Protein AF-A0A3D4P6Y6-F1 (afdb_monomer)

Structure (mmCIF, N/CA/C/O backbone):
data_AF-A0A3D4P6Y6-F1
#
_entry.id   AF-A0A3D4P6Y6-F1
#
loop_
_atom_site.group_PDB
_atom_site.id
_atom_site.type_symbol
_atom_site.label_atom_id
_atom_site.label_alt_id
_atom_site.label_comp_id
_atom_site.label_asym_id
_atom_site.label_entity_id
_atom_site.label_seq_id
_atom_site.pdbx_PDB_ins_code
_atom_site.Cartn_x
_atom_site.Cartn_y
_atom_site.Cartn_z
_atom_site.occupancy
_atom_site.B_iso_or_equiv
_atom_site.auth_seq_id
_atom_site.auth_comp_id
_atom_site.auth_asym_id
_atom_site.auth_atom_id
_atom_site.pdbx_PDB_model_num
ATOM 1 N N . MET A 1 1 ? 6.489 -28.203 -25.661 1.00 49.84 1 MET A N 1
ATOM 2 C CA . MET A 1 1 ? 6.697 -27.910 -24.230 1.00 49.84 1 MET A CA 1
ATOM 3 C C . MET A 1 1 ? 7.240 -26.498 -24.174 1.00 49.84 1 MET A C 1
ATOM 5 O O . MET A 1 1 ? 8.301 -26.271 -24.733 1.00 49.84 1 MET A O 1
ATOM 9 N N . THR A 1 2 ? 6.477 -25.535 -23.670 1.00 58.31 2 THR A N 1
ATOM 10 C CA . THR A 1 2 ? 6.957 -24.155 -23.527 1.00 58.31 2 THR A CA 1
ATOM 11 C C . THR A 1 2 ? 7.831 -24.115 -22.282 1.00 58.31 2 THR A C 1
ATOM 13 O O . THR A 1 2 ? 7.339 -24.398 -21.193 1.00 58.31 2 THR A O 1
ATOM 16 N N . GLU A 1 3 ? 9.123 -23.838 -22.440 1.00 70.81 3 GLU A N 1
ATOM 17 C CA . GLU A 1 3 ? 10.001 -23.569 -21.302 1.00 70.81 3 GLU A CA 1
ATOM 18 C C . GLU A 1 3 ? 9.442 -22.363 -20.542 1.00 70.81 3 GLU A C 1
ATOM 20 O O . GLU A 1 3 ? 9.297 -21.270 -21.093 1.00 70.81 3 GLU A O 1
ATOM 25 N N . GLN A 1 4 ? 9.054 -22.577 -19.287 1.00 75.62 4 GLN A N 1
ATOM 26 C CA . GLN A 1 4 ? 8.635 -21.490 -18.421 1.00 75.62 4 GLN A CA 1
ATOM 27 C C . GLN A 1 4 ? 9.884 -20.699 -18.036 1.00 75.62 4 GLN A C 1
ATOM 29 O O . GLN A 1 4 ? 10.727 -21.186 -17.287 1.00 75.62 4 GLN A O 1
ATOM 34 N N . ILE A 1 5 ? 10.008 -19.482 -18.561 1.00 79.19 5 ILE A N 1
ATOM 35 C CA . ILE A 1 5 ? 11.086 -18.571 -18.176 1.00 79.19 5 ILE A CA 1
ATOM 36 C C . ILE A 1 5 ? 10.864 -18.184 -16.714 1.00 79.19 5 ILE A C 1
ATOM 38 O O . ILE A 1 5 ? 9.847 -17.579 -16.366 1.00 79.19 5 ILE A O 1
ATOM 42 N N . LEU A 1 6 ? 11.803 -18.576 -15.858 1.00 85.75 6 LEU A N 1
ATOM 43 C CA . LEU A 1 6 ? 11.763 -18.265 -14.435 1.00 85.75 6 LEU A CA 1
ATOM 44 C C . LEU A 1 6 ? 12.161 -16.796 -14.188 1.00 85.75 6 LEU A C 1
ATOM 46 O O . LEU A 1 6 ? 12.978 -16.262 -14.947 1.00 85.75 6 LEU A O 1
ATOM 50 N N . PRO A 1 7 ? 11.620 -16.129 -13.148 1.00 82.81 7 PRO A N 1
ATOM 51 C CA . PRO A 1 7 ? 11.932 -14.730 -12.848 1.00 82.81 7 PRO A CA 1
ATOM 52 C C . PRO A 1 7 ? 13.430 -14.428 -12.707 1.00 82.81 7 PRO A C 1
ATOM 54 O O . PRO A 1 7 ? 13.875 -13.360 -13.118 1.00 82.81 7 PRO A O 1
ATOM 57 N N . GLU A 1 8 ? 14.214 -15.365 -12.174 1.00 89.19 8 GLU A N 1
ATOM 58 C CA . GLU A 1 8 ? 15.669 -15.260 -12.005 1.00 89.19 8 GLU A CA 1
ATOM 59 C C . GLU A 1 8 ? 16.455 -15.199 -13.324 1.00 89.19 8 GLU A C 1
ATOM 61 O O . GLU A 1 8 ? 17.607 -14.771 -13.324 1.00 89.19 8 GLU A O 1
ATOM 66 N N . ASN A 1 9 ? 15.832 -15.583 -14.443 1.00 92.94 9 ASN A N 1
ATOM 67 C CA . ASN A 1 9 ? 16.439 -15.585 -15.775 1.00 92.94 9 ASN A CA 1
ATOM 68 C C . ASN A 1 9 ? 15.971 -14.408 -16.647 1.00 92.94 9 ASN A C 1
ATOM 70 O O . ASN A 1 9 ? 16.314 -14.335 -17.829 1.00 92.94 9 ASN A O 1
ATOM 74 N N . LEU A 1 10 ? 15.162 -13.497 -16.099 1.00 92.94 10 LEU A N 1
ATOM 75 C CA . LEU A 1 10 ? 14.696 -12.315 -16.818 1.00 92.94 10 LEU A CA 1
ATOM 76 C C . LEU A 1 10 ? 15.795 -11.249 -16.909 1.00 92.94 10 LEU A C 1
ATOM 78 O O . LEU A 1 10 ? 16.610 -11.076 -16.001 1.00 92.94 10 LEU A O 1
ATOM 82 N N . SER A 1 11 ? 1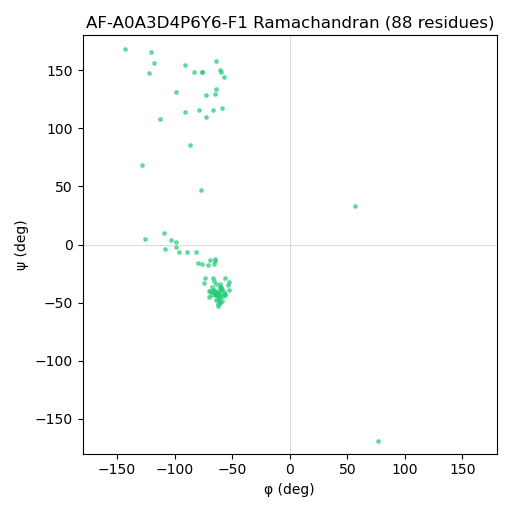5.780 -10.477 -17.998 1.00 95.38 11 SER A N 1
ATOM 83 C CA . SER A 1 11 ? 16.570 -9.248 -18.068 1.00 95.38 11 SER A CA 1
ATOM 84 C C . SER A 1 11 ? 16.081 -8.244 -17.022 1.00 95.38 11 SER A C 1
ATOM 86 O O . SER A 1 11 ? 14.931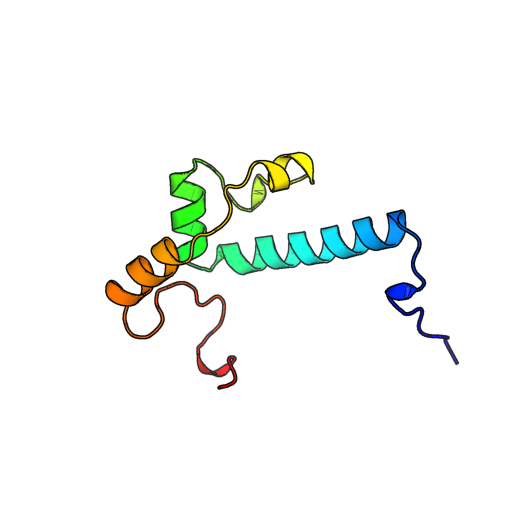 -8.287 -16.577 1.00 95.38 11 SER A O 1
ATOM 88 N N . ARG A 1 12 ? 16.941 -7.292 -16.651 1.00 94.19 12 ARG A N 1
ATOM 89 C CA . ARG A 1 12 ? 16.574 -6.237 -15.699 1.00 94.19 12 ARG A CA 1
ATOM 90 C C . ARG A 1 12 ? 15.336 -5.455 -16.145 1.00 94.19 12 ARG A C 1
ATOM 92 O O . ARG A 1 12 ? 14.465 -5.206 -15.319 1.00 94.19 12 ARG A O 1
ATOM 99 N N . ASP A 1 13 ? 15.246 -5.123 -17.429 1.00 95.75 13 ASP A N 1
ATOM 100 C CA . ASP A 1 13 ? 14.110 -4.378 -17.980 1.00 95.75 13 ASP A CA 1
ATOM 101 C C . ASP A 1 13 ? 12.814 -5.194 -17.880 1.00 95.75 13 ASP A C 1
ATOM 103 O O . ASP A 1 13 ? 11.804 -4.700 -17.385 1.00 95.75 13 ASP A O 1
ATOM 107 N N . ALA A 1 14 ? 12.866 -6.491 -18.206 1.00 95.31 14 ALA A N 1
ATOM 108 C CA . ALA A 1 14 ? 11.713 -7.380 -18.065 1.00 95.31 14 ALA A CA 1
ATOM 109 C C . ALA A 1 14 ? 11.268 -7.553 -16.598 1.00 95.31 14 ALA A C 1
ATOM 111 O O . ALA A 1 14 ? 10.072 -7.681 -16.320 1.00 95.31 14 ALA A O 1
ATOM 112 N N . ILE A 1 15 ? 12.210 -7.542 -15.646 1.00 94.69 15 ILE A N 1
ATOM 113 C CA . ILE A 1 15 ? 11.899 -7.550 -14.208 1.00 94.69 15 ILE A CA 1
ATOM 114 C C . ILE A 1 15 ? 11.164 -6.267 -13.818 1.00 94.69 15 ILE A C 1
ATOM 116 O O . ILE A 1 15 ? 10.136 -6.349 -13.146 1.00 94.69 15 ILE A O 1
ATOM 120 N N . ILE A 1 16 ? 11.659 -5.102 -14.245 1.00 95.75 16 ILE A N 1
ATOM 121 C CA . ILE A 1 16 ? 11.056 -3.800 -13.930 1.00 95.75 16 ILE A CA 1
ATOM 122 C C . ILE A 1 16 ? 9.623 -3.726 -14.471 1.00 95.75 16 ILE A C 1
ATOM 124 O O . ILE A 1 16 ? 8.712 -3.362 -13.726 1.00 95.75 16 ILE A O 1
ATOM 128 N N . ASP A 1 17 ? 9.391 -4.155 -15.712 1.00 95.50 17 ASP A N 1
ATOM 129 C CA . ASP A 1 17 ? 8.052 -4.177 -16.314 1.00 95.50 17 ASP A CA 1
ATOM 130 C C . ASP A 1 17 ? 7.091 -5.100 -15.550 1.00 95.50 17 ASP A C 1
ATOM 132 O O . ASP A 1 17 ? 5.941 -4.747 -15.264 1.00 95.50 17 ASP A O 1
ATOM 136 N N . SER A 1 18 ? 7.568 -6.287 -15.162 1.00 94.69 18 SER A N 1
ATOM 137 C CA . SER A 1 18 ? 6.792 -7.240 -14.363 1.00 94.69 18 SER A CA 1
ATOM 138 C C . SER A 1 18 ? 6.455 -6.689 -12.976 1.00 94.69 18 SER A C 1
ATOM 140 O O . SER A 1 18 ? 5.322 -6.825 -12.506 1.00 94.69 18 SER A O 1
ATOM 142 N N . GLN A 1 19 ? 7.414 -6.037 -12.316 1.00 96.19 19 GLN A N 1
ATOM 143 C CA . GLN A 1 19 ? 7.205 -5.403 -11.017 1.00 96.19 19 GLN A CA 1
ATOM 144 C C . GLN A 1 19 ? 6.209 -4.248 -11.116 1.00 96.19 19 GLN A C 1
ATOM 146 O O . GLN A 1 19 ? 5.329 -4.144 -10.265 1.00 96.19 19 GLN A O 1
ATOM 151 N N . TRP A 1 20 ? 6.285 -3.432 -12.170 1.00 97.81 20 TRP A N 1
ATOM 152 C CA . TRP A 1 20 ? 5.339 -2.340 -12.394 1.00 97.81 20 TRP A CA 1
ATOM 153 C C . TRP A 1 20 ? 3.915 -2.864 -12.614 1.00 97.81 20 TRP A C 1
ATOM 155 O O . TRP A 1 20 ? 2.956 -2.383 -12.005 1.00 97.81 20 TRP A O 1
ATOM 165 N N . LYS A 1 21 ? 3.762 -3.929 -13.410 1.00 97.06 21 LYS A N 1
ATOM 166 C CA . LYS A 1 21 ? 2.470 -4.604 -13.605 1.00 97.06 21 LYS A CA 1
ATOM 167 C C . LYS A 1 21 ? 1.889 -5.155 -12.296 1.00 97.06 21 LYS A C 1
ATOM 169 O O . LYS A 1 21 ? 0.682 -5.091 -12.078 1.00 97.06 21 LYS A O 1
ATOM 174 N N . GLN A 1 22 ? 2.728 -5.706 -11.422 1.00 97.12 22 GLN A N 1
ATOM 175 C CA . GLN A 1 22 ? 2.285 -6.190 -10.113 1.00 97.12 22 GLN A CA 1
ATOM 176 C C . GLN A 1 22 ? 1.911 -5.036 -9.181 1.00 97.12 22 GLN A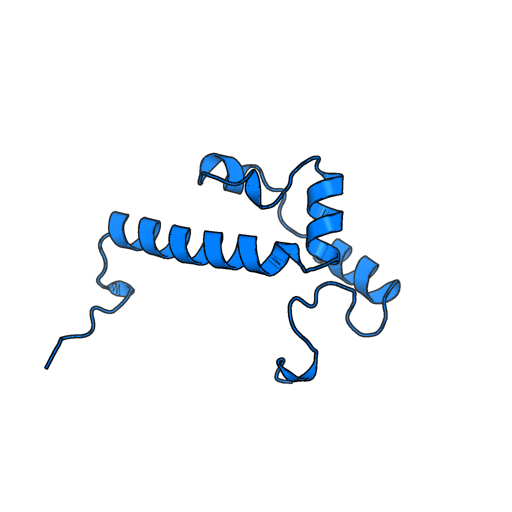 C 1
ATOM 178 O O . GLN A 1 22 ? 0.848 -5.075 -8.564 1.00 97.12 22 GLN A O 1
ATOM 183 N N . LEU A 1 23 ? 2.743 -3.993 -9.119 1.00 97.75 23 LEU A N 1
ATOM 184 C CA . LEU A 1 23 ? 2.499 -2.809 -8.302 1.00 97.75 23 LEU A CA 1
ATOM 185 C C . LEU A 1 23 ? 1.184 -2.127 -8.687 1.00 97.75 23 LEU A C 1
ATOM 187 O O . LEU A 1 23 ? 0.360 -1.880 -7.816 1.00 97.75 23 LEU A O 1
ATOM 191 N N . THR A 1 24 ? 0.940 -1.893 -9.975 1.00 97.50 24 THR A N 1
ATOM 192 C CA . THR A 1 24 ? -0.324 -1.305 -10.459 1.00 97.50 24 THR A CA 1
ATOM 193 C C . THR A 1 24 ? -1.542 -2.160 -10.091 1.00 97.50 24 THR A C 1
ATOM 195 O O . THR A 1 24 ? -2.583 -1.627 -9.708 1.00 97.50 24 THR A O 1
ATOM 198 N N . GLY A 1 25 ? -1.409 -3.491 -10.109 1.00 97.12 25 GLY A N 1
ATOM 199 C CA . GLY A 1 25 ? -2.434 -4.401 -9.592 1.00 97.12 25 GLY A CA 1
ATOM 200 C C . GLY A 1 25 ? -2.695 -4.238 -8.089 1.00 97.12 25 GLY A C 1
ATOM 201 O O . GLY A 1 25 ? -3.851 -4.251 -7.664 1.00 97.12 25 GLY A O 1
ATOM 202 N N . LEU A 1 26 ? -1.643 -4.046 -7.287 1.00 96.50 26 LEU A N 1
ATOM 203 C CA . LEU A 1 26 ? -1.758 -3.785 -5.848 1.00 96.50 26 LEU A CA 1
ATOM 204 C C . LEU A 1 26 ? -2.378 -2.412 -5.564 1.00 96.50 26 LEU A C 1
ATOM 206 O O . LEU A 1 26 ? -3.267 -2.331 -4.721 1.00 96.50 26 LEU A O 1
ATOM 210 N N . LEU A 1 27 ? -1.962 -1.366 -6.286 1.00 96.88 27 LEU A N 1
ATOM 211 C CA . LEU A 1 27 ? -2.510 -0.009 -6.173 1.00 96.88 27 LEU A CA 1
ATOM 212 C C . LEU A 1 27 ? -4.016 0.005 -6.447 1.00 96.88 27 LEU A C 1
ATOM 214 O O . LEU A 1 27 ? -4.782 0.550 -5.659 1.00 96.88 27 LEU A O 1
ATOM 218 N N . LYS A 1 28 ? -4.454 -0.701 -7.493 1.00 96.62 28 LYS A N 1
ATOM 219 C CA . LYS A 1 28 ? -5.879 -0.870 -7.780 1.00 96.62 28 LYS A CA 1
ATOM 220 C C . LYS A 1 28 ? -6.615 -1.630 -6.675 1.00 96.62 28 LYS A C 1
ATOM 222 O O . LYS A 1 28 ? -7.737 -1.290 -6.320 1.00 96.62 28 LYS A O 1
ATOM 227 N N . ALA A 1 29 ? -6.006 -2.679 -6.122 1.00 95.56 29 ALA A N 1
ATOM 228 C CA . ALA A 1 29 ? -6.639 -3.468 -5.067 1.00 95.56 29 ALA A CA 1
ATOM 229 C C . ALA A 1 29 ? -6.847 -2.665 -3.770 1.00 95.56 29 ALA A C 1
ATOM 231 O O . ALA A 1 29 ? -7.812 -2.916 -3.051 1.00 95.56 29 ALA A O 1
ATOM 232 N N . ILE A 1 30 ? -5.968 -1.707 -3.458 1.00 96.19 30 ILE A N 1
ATOM 233 C CA . ILE A 1 30 ? -6.081 -0.894 -2.238 1.00 96.19 30 ILE A CA 1
ATOM 234 C C . ILE A 1 30 ? -7.061 0.280 -2.357 1.00 96.19 30 ILE A C 1
ATOM 236 O O . ILE A 1 30 ? -7.372 0.872 -1.329 1.00 96.19 30 ILE A O 1
ATOM 240 N N . GLU A 1 31 ? -7.619 0.567 -3.540 1.00 95.38 31 GLU A N 1
ATOM 241 C CA . GLU A 1 31 ? -8.681 1.580 -3.718 1.00 95.38 31 GLU A CA 1
ATOM 242 C C . GLU A 1 31 ? -9.908 1.303 -2.832 1.00 95.38 31 GLU A C 1
ATOM 244 O O . GLU A 1 31 ? -10.615 2.218 -2.416 1.00 95.38 31 GLU A O 1
ATOM 249 N N . THR A 1 32 ? -10.160 0.031 -2.507 1.00 93.88 32 THR A N 1
ATOM 250 C CA . THR A 1 32 ? -11.253 -0.378 -1.614 1.00 93.88 32 THR A CA 1
ATOM 251 C C . THR A 1 32 ? -10.801 -0.650 -0.180 1.00 93.88 32 THR A C 1
ATOM 253 O O . THR A 1 32 ? -11.615 -1.082 0.633 1.00 93.88 32 THR A O 1
ATOM 256 N N . ASN A 1 33 ? -9.518 -0.464 0.145 1.00 97.44 33 ASN A N 1
ATOM 257 C CA . ASN A 1 33 ? -8.980 -0.709 1.482 1.00 97.44 33 ASN A CA 1
ATOM 258 C C . ASN A 1 33 ? -9.055 0.589 2.316 1.00 97.44 33 ASN A C 1
ATOM 260 O O . ASN A 1 33 ? -8.338 1.546 2.007 1.00 97.44 33 ASN A O 1
ATOM 264 N N . PRO A 1 34 ? -9.877 0.640 3.385 1.00 97.25 34 PRO A N 1
ATOM 265 C CA . PRO A 1 34 ? -10.091 1.874 4.141 1.00 97.25 34 PRO A CA 1
ATOM 266 C C . PRO A 1 34 ? -8.816 2.437 4.778 1.00 97.25 34 PRO A C 1
ATOM 268 O O . PRO A 1 34 ? -8.622 3.653 4.775 1.00 97.25 34 PRO A O 1
ATOM 271 N N . PHE A 1 35 ? -7.927 1.566 5.269 1.00 98.06 35 PHE A N 1
ATOM 272 C CA . PHE A 1 35 ? -6.654 1.977 5.861 1.00 98.06 35 PHE A CA 1
ATOM 273 C C . PHE A 1 35 ? -5.787 2.727 4.846 1.00 98.06 35 PHE A C 1
ATOM 275 O O . PHE A 1 35 ? -5.308 3.827 5.122 1.00 98.06 35 PHE A O 1
ATOM 282 N N . TRP A 1 36 ? -5.605 2.154 3.652 1.00 97.69 36 TRP A N 1
ATOM 283 C CA . TRP A 1 36 ? -4.770 2.761 2.614 1.00 97.69 36 TRP A CA 1
ATOM 284 C C . TRP A 1 36 ? -5.383 4.034 2.040 1.00 97.69 36 TRP A C 1
ATOM 286 O O . TRP A 1 36 ? -4.652 5.004 1.853 1.00 97.69 36 TRP A O 1
ATOM 296 N N . MET A 1 37 ? -6.701 4.066 1.82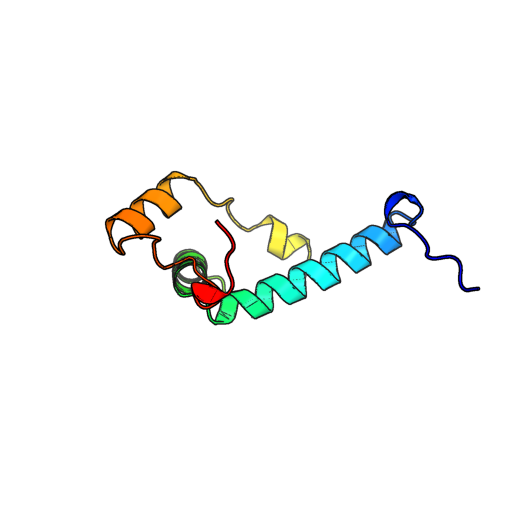7 1.00 97.56 37 MET A N 1
ATOM 297 C CA . MET A 1 37 ? -7.386 5.271 1.353 1.00 97.56 37 MET A CA 1
ATOM 298 C C . MET A 1 37 ? -7.234 6.429 2.337 1.00 97.56 37 MET A C 1
ATOM 300 O O . MET A 1 37 ? -6.880 7.535 1.932 1.00 97.56 37 MET A O 1
ATOM 304 N N . LYS A 1 38 ? -7.414 6.172 3.640 1.00 97.06 38 LYS A N 1
ATOM 305 C CA . LYS A 1 38 ? -7.182 7.187 4.670 1.00 97.06 38 LYS A CA 1
ATOM 306 C C . LYS A 1 38 ? -5.720 7.638 4.679 1.00 97.06 38 LYS A C 1
ATOM 308 O O . LYS A 1 38 ? -5.442 8.829 4.610 1.00 97.06 38 LYS A O 1
ATOM 313 N N . ARG A 1 39 ? -4.783 6.688 4.734 1.00 96.94 39 ARG A N 1
ATOM 314 C CA . ARG A 1 39 ? -3.349 6.977 4.845 1.00 96.94 39 ARG A CA 1
ATOM 315 C C . ARG A 1 39 ? -2.809 7.785 3.665 1.00 96.94 39 ARG A C 1
ATOM 317 O O . ARG A 1 39 ? -1.986 8.670 3.869 1.00 96.94 39 ARG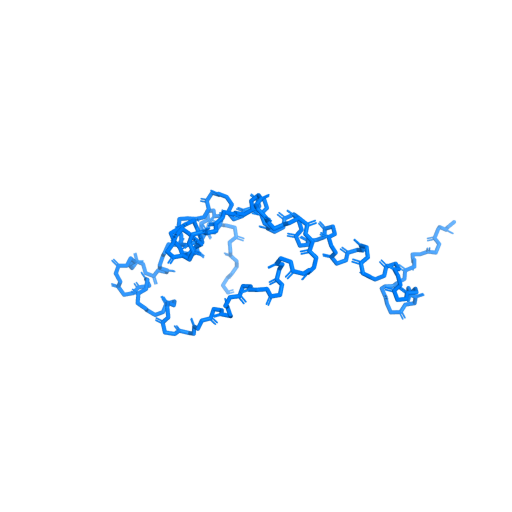 A O 1
ATOM 324 N N . LEU A 1 40 ? -3.212 7.451 2.439 1.00 95.81 40 LEU A N 1
ATOM 325 C CA . LEU A 1 40 ? -2.786 8.185 1.247 1.00 95.81 40 LEU A CA 1
ATOM 326 C C . LEU A 1 40 ? -3.427 9.575 1.205 1.00 95.81 40 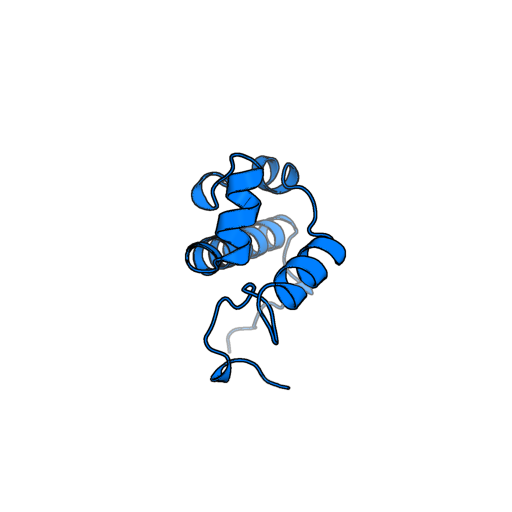LEU A C 1
ATOM 328 O O . LEU A 1 40 ? -2.724 10.549 0.946 1.00 95.81 40 LEU A O 1
ATOM 332 N N . SER A 1 41 ? -4.708 9.688 1.576 1.00 95.19 41 SER A N 1
ATOM 333 C CA . SER A 1 41 ? -5.380 10.986 1.692 1.00 95.19 41 SER A CA 1
ATOM 334 C C . SER A 1 41 ? -4.722 11.902 2.728 1.00 95.19 41 SER A C 1
ATOM 336 O O . SER A 1 41 ? -4.626 13.096 2.476 1.00 95.19 41 SER A O 1
ATOM 338 N N . ASP A 1 42 ? -4.229 11.370 3.853 1.00 95.00 42 ASP A N 1
ATOM 339 C CA . ASP A 1 42 ? -3.481 12.139 4.866 1.00 95.00 42 ASP A CA 1
ATOM 340 C C . ASP A 1 42 ? -2.129 12.678 4.331 1.00 95.00 42 ASP A C 1
ATOM 342 O O . ASP A 1 42 ? -1.481 13.504 4.976 1.00 95.00 42 ASP A O 1
ATOM 346 N N . LEU A 1 43 ? -1.681 12.193 3.167 1.00 93.44 43 LEU A N 1
ATOM 347 C CA . LEU A 1 43 ? -0.489 12.649 2.447 1.00 93.44 43 LEU A CA 1
ATOM 348 C C . LEU A 1 43 ? -0.829 13.426 1.164 1.00 93.44 43 LEU A C 1
ATOM 350 O O . LEU A 1 43 ? 0.080 13.670 0.374 1.00 93.44 43 LEU A O 1
ATOM 354 N N . ASP A 1 44 ? -2.099 13.781 0.947 1.00 95.00 44 ASP A N 1
ATOM 355 C CA . ASP A 1 44 ? -2.600 14.425 -0.276 1.00 95.00 44 ASP A CA 1
ATOM 356 C C . ASP A 1 44 ? -2.303 13.622 -1.562 1.00 95.00 44 ASP A C 1
ATOM 358 O O . ASP A 1 44 ? -2.082 14.186 -2.632 1.00 95.00 44 ASP A O 1
ATOM 362 N N . VAL A 1 45 ? -2.300 12.287 -1.463 1.00 94.81 45 VAL A N 1
ATOM 363 C CA . VAL A 1 45 ? -2.067 11.356 -2.580 1.00 94.81 45 VAL A CA 1
ATOM 364 C C . VAL A 1 45 ? -3.258 10.414 -2.733 1.00 94.81 45 VAL A C 1
ATOM 366 O O . VAL A 1 45 ? -3.881 10.010 -1.752 1.00 94.81 45 VAL A O 1
ATOM 369 N N . GLN A 1 46 ? -3.561 10.007 -3.961 1.00 94.50 46 GLN A N 1
ATOM 370 C CA . GLN A 1 46 ? -4.478 8.911 -4.261 1.00 94.50 46 GLN A CA 1
ATOM 371 C C . GLN A 1 46 ? -3.752 7.770 -4.999 1.00 94.50 46 GLN A C 1
ATOM 373 O O . GLN A 1 46 ? -2.735 8.013 -5.652 1.00 94.50 46 GLN A O 1
ATOM 378 N N . PRO A 1 47 ? -4.246 6.515 -4.946 1.00 95.12 47 PRO A N 1
ATOM 379 C CA . PRO A 1 47 ? -3.623 5.397 -5.662 1.00 95.12 47 PRO A CA 1
ATOM 380 C C . PRO A 1 47 ? -3.403 5.665 -7.158 1.00 95.12 47 PRO A C 1
ATOM 382 O O . PRO A 1 47 ? -2.353 5.316 -7.694 1.00 95.12 47 PRO A O 1
ATOM 385 N N . GLN A 1 48 ? -4.364 6.325 -7.814 1.00 93.94 48 GLN A N 1
ATOM 386 C CA . GLN A 1 48 ? -4.303 6.680 -9.235 1.00 93.94 48 GLN A CA 1
ATOM 387 C C . GLN A 1 48 ? -3.270 7.759 -9.583 1.00 93.94 48 GLN A C 1
ATOM 389 O O . GLN A 1 48 ? -2.977 7.943 -10.762 1.00 93.94 48 GLN A O 1
ATOM 394 N N . ASP A 1 49 ? -2.722 8.472 -8.598 1.00 94.81 49 ASP A N 1
ATOM 395 C CA . ASP A 1 49 ? -1.694 9.488 -8.842 1.00 94.81 49 ASP A CA 1
ATOM 396 C C . ASP A 1 49 ? -0.307 8.847 -9.030 1.00 94.81 49 ASP A C 1
ATOM 398 O O . ASP A 1 49 ? 0.601 9.467 -9.581 1.00 94.81 49 ASP A O 1
ATOM 402 N N . ILE A 1 50 ? -0.143 7.579 -8.634 1.00 96.56 50 ILE A N 1
ATOM 403 C CA . ILE A 1 50 ? 1.118 6.837 -8.706 1.00 96.56 50 ILE A CA 1
ATOM 404 C C . ILE A 1 50 ? 1.242 6.182 -10.089 1.00 96.56 50 ILE A C 1
ATOM 406 O O . ILE A 1 50 ? 0.886 5.019 -10.287 1.00 96.56 50 ILE A O 1
ATOM 410 N N . ASN A 1 51 ? 1.756 6.941 -11.059 1.00 96.50 51 ASN A N 1
ATOM 411 C CA . ASN A 1 51 ? 1.835 6.531 -12.468 1.00 96.50 51 ASN A CA 1
ATOM 412 C C . ASN A 1 51 ? 3.260 6.218 -12.939 1.00 96.50 51 ASN A C 1
ATOM 414 O O . ASN A 1 51 ? 3.459 5.771 -14.071 1.00 96.50 51 ASN A O 1
ATOM 418 N N . SER A 1 52 ? 4.248 6.420 -12.071 1.00 97.31 52 SER A N 1
ATOM 419 C CA . SER A 1 52 ? 5.652 6.132 -12.335 1.00 97.31 52 SER A CA 1
ATOM 420 C C . SER A 1 52 ? 6.377 5.587 -11.102 1.00 97.31 52 SER A C 1
ATOM 422 O O . SER A 1 52 ? 5.891 5.642 -9.965 1.00 97.31 52 SER A O 1
ATOM 424 N N . TRP A 1 53 ? 7.588 5.070 -11.314 1.00 97.44 53 TRP A N 1
ATOM 425 C CA . TRP A 1 53 ? 8.461 4.684 -10.210 1.00 97.44 53 TRP A CA 1
ATOM 426 C C . TRP A 1 53 ? 8.923 5.893 -9.394 1.00 97.44 53 TRP A C 1
ATOM 428 O O . TRP A 1 53 ? 9.202 5.761 -8.204 1.00 97.44 53 TRP A O 1
ATOM 438 N N . GLU A 1 54 ? 9.026 7.060 -10.023 1.00 97.38 54 GLU A N 1
ATOM 439 C CA . GLU A 1 54 ? 9.334 8.335 -9.387 1.00 97.38 54 GLU A CA 1
ATOM 440 C C . GLU A 1 54 ? 8.253 8.697 -8.368 1.00 97.38 54 GLU A C 1
ATOM 442 O O . GLU A 1 54 ? 8.605 8.965 -7.219 1.00 97.38 54 GLU A O 1
ATOM 447 N N . ASP A 1 55 ? 6.976 8.605 -8.752 1.00 96.69 55 ASP A N 1
ATOM 448 C CA . ASP A 1 55 ? 5.829 8.850 -7.865 1.00 96.69 55 ASP A CA 1
ATOM 449 C C . ASP A 1 55 ? 5.814 7.847 -6.708 1.00 96.69 55 ASP A C 1
ATOM 451 O O . ASP A 1 55 ? 5.718 8.222 -5.539 1.00 96.69 55 ASP A O 1
ATOM 455 N N . PHE A 1 56 ? 5.998 6.557 -7.019 1.00 96.12 56 PHE A N 1
ATOM 456 C CA . PHE A 1 56 ? 6.020 5.498 -6.010 1.00 96.12 56 PHE A CA 1
ATOM 457 C C . PHE A 1 56 ? 7.119 5.718 -4.960 1.00 96.12 56 PHE A C 1
ATOM 459 O O . PHE A 1 56 ? 6.900 5.486 -3.771 1.00 96.12 56 PHE A O 1
ATOM 466 N N . ARG A 1 57 ? 8.296 6.209 -5.369 1.00 95.12 57 ARG A N 1
ATOM 467 C CA . ARG A 1 57 ? 9.416 6.493 -4.455 1.00 95.12 57 ARG A CA 1
ATOM 468 C C . ARG A 1 57 ? 9.181 7.696 -3.539 1.00 95.12 57 ARG A C 1
ATOM 470 O O . ARG A 1 57 ? 9.884 7.799 -2.537 1.00 95.12 57 ARG A O 1
ATOM 477 N N . GLN A 1 58 ? 8.227 8.580 -3.844 1.00 93.75 58 GLN A N 1
ATOM 478 C CA . GLN A 1 58 ? 7.861 9.683 -2.944 1.00 93.75 58 GLN A CA 1
ATOM 479 C C . GLN A 1 58 ? 7.007 9.219 -1.759 1.00 93.75 58 GLN A C 1
ATOM 481 O O . GLN A 1 58 ? 6.880 9.938 -0.765 1.00 93.75 58 GLN A O 1
ATOM 486 N N . LEU A 1 59 ? 6.421 8.019 -1.832 1.00 94.00 59 LEU A N 1
ATOM 487 C CA . LEU A 1 59 ? 5.595 7.498 -0.754 1.00 94.00 59 LEU A CA 1
ATOM 488 C C . LEU A 1 59 ? 6.425 7.269 0.507 1.00 94.00 59 LEU A C 1
ATOM 490 O O . LEU A 1 59 ? 7.443 6.574 0.510 1.00 94.00 59 LEU A O 1
ATOM 494 N N . LYS A 1 60 ? 5.927 7.793 1.628 1.00 93.62 60 LYS A N 1
ATOM 495 C CA . LYS A 1 60 ? 6.492 7.481 2.940 1.00 93.62 60 LYS A CA 1
ATOM 496 C C . LYS A 1 60 ? 6.292 5.989 3.230 1.00 93.62 60 LYS A C 1
ATOM 498 O O . LYS A 1 60 ? 5.162 5.509 3.073 1.00 93.62 60 LYS A O 1
ATOM 503 N N . PRO A 1 61 ? 7.320 5.262 3.703 1.00 95.62 61 PRO A N 1
ATOM 504 C CA . PRO A 1 61 ? 7.157 3.888 4.159 1.00 95.62 61 PRO A CA 1
ATOM 505 C C . PRO A 1 61 ? 6.107 3.779 5.267 1.00 95.62 61 PRO A C 1
ATOM 507 O O . PRO A 1 61 ? 5.981 4.668 6.108 1.00 95.62 61 PRO A O 1
ATOM 510 N N . LEU A 1 62 ? 5.359 2.679 5.264 1.00 96.25 62 LEU A N 1
ATOM 511 C CA . LEU A 1 62 ? 4.416 2.352 6.327 1.00 96.25 62 LEU A CA 1
ATOM 512 C C . LEU A 1 62 ? 5.177 1.914 7.582 1.00 96.25 62 LEU A C 1
ATOM 514 O O . LEU A 1 62 ? 6.017 1.013 7.528 1.00 96.25 62 LEU A O 1
ATOM 518 N N . THR A 1 63 ? 4.860 2.517 8.721 1.00 97.69 63 THR A N 1
ATOM 519 C CA . THR A 1 63 ? 5.419 2.125 10.012 1.00 97.69 63 THR A CA 1
ATOM 520 C C . THR A 1 63 ? 4.549 1.081 10.704 1.00 97.69 63 THR A C 1
ATOM 522 O O . THR A 1 63 ? 3.331 1.013 10.532 1.00 97.69 63 THR A O 1
ATOM 525 N N . LYS A 1 64 ? 5.172 0.282 11.576 1.00 97.94 64 LYS A N 1
ATOM 526 C CA . LYS A 1 64 ? 4.437 -0.638 12.454 1.00 97.94 64 LYS A CA 1
ATOM 527 C C . LYS A 1 64 ? 3.466 0.106 13.379 1.00 97.94 64 LYS A C 1
ATOM 529 O O . LYS A 1 64 ? 2.408 -0.426 13.693 1.00 97.94 64 LYS A O 1
ATOM 534 N N . GLN A 1 65 ? 3.823 1.314 13.818 1.00 98.25 65 GLN A N 1
ATOM 535 C CA . GLN A 1 65 ? 3.009 2.084 14.754 1.00 98.25 65 GLN A CA 1
ATOM 536 C C . GLN A 1 65 ? 1.671 2.507 14.135 1.00 98.25 65 GLN A C 1
ATOM 538 O O . GLN A 1 65 ? 0.653 2.411 14.811 1.00 98.25 65 GLN A O 1
ATOM 543 N N . GLU A 1 66 ? 1.658 2.896 12.855 1.00 97.88 66 GLU A N 1
ATOM 544 C CA . GLU A 1 66 ? 0.419 3.192 12.118 1.00 97.88 66 GLU A CA 1
ATOM 545 C C . GLU A 1 66 ? -0.545 1.995 12.132 1.00 97.88 66 GLU A C 1
ATOM 547 O O . GLU A 1 66 ? -1.730 2.161 12.407 1.00 97.88 66 GLU A O 1
ATOM 552 N N . LEU A 1 67 ? -0.030 0.777 11.920 1.00 98.00 67 LEU A N 1
ATOM 553 C CA . LEU A 1 67 ? -0.836 -0.448 11.965 1.00 98.00 67 LEU A CA 1
ATOM 554 C C . LEU A 1 67 ? -1.363 -0.762 13.371 1.00 98.00 67 LEU A C 1
ATOM 556 O O . LEU A 1 67 ? -2.502 -1.192 13.519 1.00 98.00 67 LEU A O 1
ATOM 560 N N . VAL A 1 68 ? -0.544 -0.558 14.407 1.00 98.06 68 VAL A N 1
ATOM 561 C CA . VAL A 1 68 ? -0.953 -0.795 15.801 1.00 98.06 68 VAL A CA 1
ATOM 562 C C . VAL A 1 68 ? -2.054 0.177 16.226 1.00 98.06 68 VAL A C 1
ATOM 564 O O . VAL A 1 68 ? -2.990 -0.235 16.906 1.00 98.06 68 VAL A O 1
ATOM 567 N N . ILE A 1 69 ? -1.962 1.448 15.823 1.00 98.25 69 ILE A N 1
ATOM 568 C CA . ILE A 1 69 ? -3.000 2.451 16.094 1.00 98.25 69 ILE A CA 1
ATOM 569 C C . ILE A 1 69 ? -4.312 2.035 15.423 1.00 98.25 69 ILE A C 1
ATOM 571 O O . ILE A 1 69 ? -5.313 1.878 16.118 1.00 98.25 69 ILE A O 1
ATOM 575 N N . ASP A 1 70 ? -4.283 1.748 14.118 1.00 98.44 70 ASP A N 1
ATOM 576 C CA . ASP A 1 70 ? -5.470 1.313 13.371 1.00 98.44 70 ASP A CA 1
ATOM 577 C C . ASP A 1 70 ? -6.105 0.048 13.971 1.00 98.44 70 ASP A C 1
ATOM 579 O O . ASP A 1 70 ? -7.324 -0.031 14.113 1.00 98.44 70 ASP A O 1
ATOM 583 N N . GLN A 1 71 ? -5.293 -0.926 14.391 1.00 97.94 71 GLN A N 1
ATOM 584 C CA . GLN A 1 71 ? -5.783 -2.150 15.023 1.00 97.94 71 GLN A CA 1
ATOM 585 C C . GLN A 1 71 ? -6.422 -1.908 16.395 1.00 97.94 71 GLN A C 1
ATOM 587 O O . GLN A 1 71 ? -7.441 -2.529 16.702 1.00 97.94 71 GLN A O 1
ATOM 592 N N . ASN A 1 72 ? -5.835 -1.037 17.219 1.00 98.19 72 ASN A N 1
ATOM 593 C CA . ASN A 1 72 ? -6.376 -0.699 18.537 1.00 98.19 72 ASN A CA 1
ATOM 594 C C . ASN A 1 72 ? -7.702 0.065 18.426 1.00 98.19 72 ASN A C 1
ATOM 596 O O . ASN A 1 72 ? -8.596 -0.153 19.242 1.00 98.19 72 ASN A O 1
ATOM 600 N N . GLU A 1 73 ? -7.836 0.930 17.418 1.00 98.19 73 GLU A N 1
ATOM 601 C CA . GLU A 1 73 ? -9.071 1.666 17.126 1.00 98.19 73 GLU A CA 1
ATOM 602 C C . GLU A 1 73 ? -10.142 0.769 16.486 1.00 98.19 73 GLU A C 1
ATOM 604 O O . GLU A 1 73 ? -11.330 0.934 16.757 1.00 98.19 73 GLU A O 1
ATOM 609 N N . ASN A 1 74 ? -9.734 -0.218 15.679 1.00 97.06 74 ASN A N 1
ATOM 610 C CA . ASN A 1 74 ? -10.625 -1.066 14.885 1.00 97.06 74 ASN A CA 1
ATOM 611 C C . ASN A 1 74 ? -10.344 -2.560 15.118 1.00 97.06 74 ASN A C 1
ATOM 613 O O . ASN A 1 74 ? -9.872 -3.295 14.246 1.00 97.06 74 ASN A O 1
ATOM 617 N N . LEU A 1 75 ? -10.643 -3.042 16.324 1.00 95.25 75 LEU A N 1
ATOM 618 C CA . LEU A 1 75 ? -10.408 -4.438 16.692 1.00 95.25 75 LEU A CA 1
ATOM 619 C C . LEU A 1 75 ? -11.183 -5.436 15.799 1.00 95.25 75 LEU A C 1
ATOM 621 O O . LEU A 1 75 ? -12.294 -5.160 15.349 1.00 95.25 75 LEU A O 1
ATOM 625 N N . PRO A 1 76 ? -10.654 -6.659 15.591 1.00 93.12 76 PRO A N 1
ATOM 626 C CA . PRO A 1 76 ? -9.397 -7.174 16.139 1.00 93.12 76 PRO A CA 1
ATOM 627 C C . PRO A 1 76 ? -8.195 -7.045 15.191 1.00 93.12 76 PRO A C 1
ATOM 629 O O . PRO A 1 76 ? -7.095 -7.407 15.595 1.00 93.12 76 PRO A O 1
ATOM 632 N N . TYR A 1 77 ? -8.386 -6.614 13.939 1.00 93.38 77 TYR A N 1
ATOM 633 C CA . TYR A 1 77 ? -7.349 -6.651 12.890 1.00 93.38 77 TYR A CA 1
ATOM 634 C C . TYR A 1 77 ? -7.093 -5.306 12.210 1.00 93.38 77 TYR A C 1
ATOM 636 O O . TYR A 1 77 ? -6.312 -5.256 11.264 1.00 93.38 77 TYR A O 1
ATOM 644 N N . GLY A 1 78 ? -7.727 -4.236 12.680 1.00 96.44 78 GLY A N 1
ATOM 645 C CA . GLY A 1 78 ? -7.687 -2.952 12.006 1.00 96.44 78 GLY A CA 1
ATOM 646 C C . GLY A 1 78 ? -8.604 -2.907 10.789 1.00 96.44 78 GLY A C 1
ATOM 647 O O . GLY A 1 78 ? -9.412 -3.808 10.533 1.00 96.44 78 GLY A O 1
ATOM 648 N N . THR A 1 79 ? -8.436 -1.846 10.014 1.00 97.56 79 THR A N 1
ATOM 649 C CA . THR A 1 79 ? -9.105 -1.620 8.734 1.00 97.56 79 THR A CA 1
ATOM 650 C C . THR A 1 79 ? -8.228 -1.988 7.535 1.00 97.56 79 THR A C 1
ATOM 652 O O . THR A 1 79 ? -8.705 -1.959 6.401 1.00 97.56 79 THR A O 1
ATOM 655 N N . ASN A 1 80 ? -6.977 -2.416 7.755 1.00 96.94 80 ASN A N 1
ATOM 656 C CA . ASN A 1 80 ? -6.048 -2.840 6.699 1.00 96.94 80 ASN A CA 1
ATOM 657 C C . ASN A 1 80 ? -6.331 -4.255 6.143 1.00 96.94 80 ASN A C 1
ATOM 659 O O . ASN A 1 80 ? -5.435 -5.088 5.990 1.00 96.94 80 ASN A O 1
ATOM 663 N N . LEU A 1 81 ? -7.594 -4.540 5.830 1.00 95.25 81 LEU A N 1
ATOM 664 C CA . LEU A 1 81 ? -8.031 -5.764 5.166 1.00 95.25 81 LEU A CA 1
ATOM 665 C C . LEU A 1 81 ? -8.554 -5.416 3.772 1.00 95.25 81 LEU A C 1
ATOM 667 O O . LEU A 1 81 ? -9.640 -4.865 3.622 1.00 95.25 81 LEU A O 1
ATOM 671 N N . THR A 1 82 ? -7.795 -5.774 2.738 1.00 95.56 82 THR A N 1
ATOM 672 C CA . THR A 1 82 ? -8.215 -5.580 1.339 1.00 95.56 82 THR A CA 1
ATOM 673 C C . THR A 1 82 ? -9.306 -6.570 0.921 1.00 95.56 82 THR A C 1
ATOM 675 O O . THR A 1 82 ? -10.133 -6.274 0.063 1.00 95.56 82 THR A O 1
ATOM 678 N N . TYR A 1 83 ? -9.323 -7.758 1.526 1.00 93.81 83 TYR A N 1
ATOM 679 C CA . TYR A 1 83 ? -10.285 -8.814 1.222 1.00 93.81 83 TYR A CA 1
ATOM 680 C C . TYR A 1 83 ? -11.106 -9.196 2.463 1.00 93.81 83 TYR A C 1
ATOM 682 O O . TYR A 1 83 ? -10.730 -8.869 3.589 1.00 93.81 83 TYR A O 1
ATOM 690 N N . PRO A 1 84 ? -12.221 -9.933 2.309 1.00 91.94 84 PRO A N 1
ATOM 691 C CA . PRO A 1 84 ? -12.921 -10.505 3.453 1.00 91.94 84 PRO A CA 1
ATOM 692 C C . PRO A 1 84 ? -12.024 -11.453 4.258 1.00 91.94 84 PRO A C 1
ATOM 694 O O . PRO A 1 84 ? -11.201 -12.175 3.695 1.00 91.94 84 PRO A O 1
ATOM 697 N N . ARG A 1 85 ? -12.241 -11.527 5.577 1.00 90.69 85 ARG A N 1
ATOM 698 C CA . ARG A 1 85 ? -11.445 -12.361 6.503 1.00 90.69 85 ARG A CA 1
ATOM 699 C C . ARG A 1 85 ? -11.332 -13.831 6.091 1.00 90.69 85 ARG A C 1
ATOM 701 O O . ARG A 1 85 ? -10.306 -14.442 6.350 1.00 90.69 85 ARG A O 1
ATOM 708 N N . SER A 1 86 ? -12.354 -14.385 5.440 1.00 93.19 86 SER A N 1
ATOM 709 C CA . SER A 1 86 ? -12.365 -15.772 4.956 1.00 93.19 86 SER A CA 1
ATOM 710 C C . SER A 1 86 ? -11.334 -16.068 3.860 1.00 93.19 86 SER A C 1
ATOM 712 O O . SER A 1 86 ? -11.080 -17.235 3.585 1.00 93.19 86 SER A O 1
ATOM 714 N N . ARG A 1 87 ? -10.735 -15.043 3.235 1.00 94.38 87 ARG A N 1
ATOM 715 C CA . ARG A 1 87 ? -9.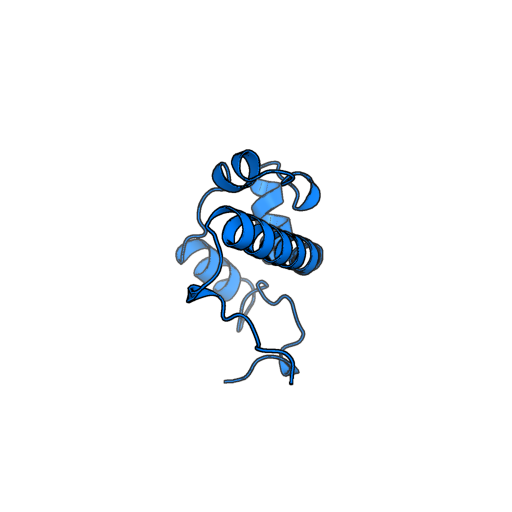659 -15.194 2.239 1.00 94.38 87 ARG A CA 1
ATOM 716 C C . ARG A 1 87 ? -8.251 -15.209 2.833 1.00 94.38 87 ARG A C 1
ATOM 718 O O . ARG A 1 87 ? -7.307 -15.454 2.091 1.00 94.38 87 ARG A O 1
ATOM 725 N N . TYR A 1 88 ? -8.099 -14.955 4.130 1.00 90.38 88 TYR A N 1
ATOM 726 C CA . TYR A 1 88 ? -6.800 -15.012 4.796 1.00 90.38 88 TYR A CA 1
ATOM 727 C C . TYR A 1 88 ? -6.643 -16.346 5.525 1.00 90.38 88 TYR A C 1
ATOM 729 O O . TYR A 1 88 ? -7.526 -16.762 6.277 1.00 90.38 88 TYR A O 1
ATOM 737 N N . THR A 1 89 ? -5.510 -17.010 5.311 1.00 89.38 89 THR A N 1
ATOM 738 C CA . THR A 1 89 ? -5.103 -18.191 6.079 1.00 89.38 89 THR A CA 1
ATOM 739 C C . THR A 1 89 ? -4.440 -17.758 7.384 1.00 89.38 89 THR A C 1
ATOM 741 O O . THR A 1 89 ? -3.816 -16.697 7.439 1.00 89.38 89 THR A O 1
ATOM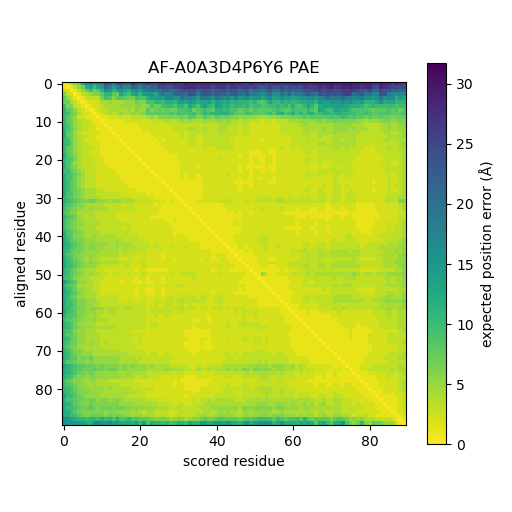 744 N N . ARG A 1 90 ? -4.595 -18.566 8.433 1.00 75.25 90 ARG A N 1
ATOM 745 C CA . ARG A 1 90 ? -3.944 -18.362 9.731 1.00 75.25 90 ARG A CA 1
ATOM 746 C C . ARG A 1 90 ? -2.704 -19.223 9.862 1.00 75.25 90 ARG A C 1
ATOM 748 O O . ARG A 1 90 ? -2.739 -20.342 9.307 1.00 75.25 90 ARG A O 1
#

Nearest PDB structures (foldseek):
  6hdw-assembly1_A-2  TM=9.007E-01  e=9.938E-03  Aquincola tertiaricarbonis
  6hdx-assembly1_A  TM=8.985E-01  e=2.399E-02  Aquincola tertiaricarbonis
  6he0-assembly1_A-2  TM=7.809E-01  e=2.555E-02  Aquincola tertiaricarbonis

Radius of gyration: 16.47 Å; Cα contacts (8 Å, |Δi|>4): 54; chains: 1; bounding box: 30×42×43 Å

pLDDT: mean 93.61, std 7.77, range [49.84, 98.44]

Mean predicted aligned error: 4.19 Å

Solvent-accessible surface area (backbone atoms only — not comparable to full-atom values): 5610 Å² total; per-residue (Å²): 132,82,81,78,82,50,80,92,75,51,52,72,68,58,46,51,54,53,50,49,57,50,48,54,53,50,40,61,53,36,71,75,10,59,42,54,48,51,56,32,49,78,67,80,40,56,64,86,69,54,80,46,73,70,50,55,6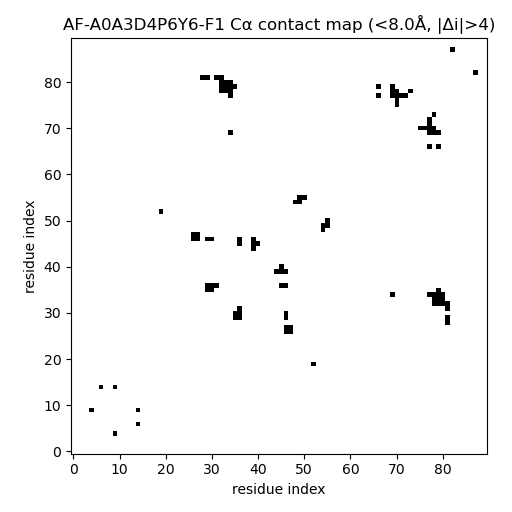8,69,55,78,82,86,55,71,63,62,55,51,52,42,20,71,77,33,71,91,71,29,49,76,51,69,62,64,74,90,78,58,85,132

Secondary structure (DSSP, 8-state):
------GGGS-HHHHHHHHHHHHHHHHHHHTT-HHHHHHHHTTT--GGG--SHHHHHHSPPPPHHHHHHHHHHSTTT-S--SS-GGGS--

Sequence (90 aa):
MTEQILPENLSRDAIIDSQWKQLTGLLKAIETNPFWMKRLSDLDVQPQDINSWEDFRQLKPLTKQELVIDQNENLPYGTNLTYPRSRYTR

Foldseek 3Di:
DDPDQDLVNDDPVRNVVVVVVVLLVVLVLCQPQPLVQVVQVVVVHHSVVCPDPVSVVVDDDDDPVSQVVQCVVPPDRGSRDSDPPVPDDD